Protein AF-A0A836RDM6-F1 (afdb_monomer_lite)

Foldseek 3Di:
DVVVVVVVVVVVVVVVVVPPPPPPPVCCVCDQLSHHQVVLQVLVQVLVCCLQPNAPPDDLVNNQVSLVSAADPVQSCVSSVDDDPNDPDFWDKDWPDWDWDDDPSPPDPWIKIWTWMWITGPHDTDTWIWIFTADPNRHTYDIDID

Radius of gyration: 24.74 Å; chains: 1; bounding box: 84×34×48 Å

Secondary structure (DSSP, 8-state):
-HHHHHHHHHHHHHHHHTT-------GGGG-BTTB-HHHHHHHHHHHHHHHHSPPTT--HHHHHHHHTTTB-HHHHHHH---SS---TT-EEEEEEEEEE--GGG-SSS--EEEEEEEEEETTEEEEEEEEEEE-TTS-EEEEEE-

Sequence (146 aa):
MRLFFKIFVVILLLSTLTSCAEEKVEFNKYKILGKTEVEYLADIENCLCLIYAPKPGTSSVYVKRVLSKYMAEDVINKVVNWEGVAREHDIKCEVKYIGLAYGCHQRDGRTRVLAVLEVTREKILHLIRVELELNSSGQIVTMNIF

Structure (mmCIF, N/CA/C/O backbone):
data_AF-A0A836RDM6-F1
#
_entry.id   AF-A0A836RDM6-F1
#
loop_
_atom_site.group_PDB
_atom_site.id
_atom_site.type_symbol
_atom_site.label_atom_id
_atom_site.label_alt_id
_atom_site.label_comp_id
_atom_site.label_asym_id
_atom_site.label_entity_id
_atom_site.label_seq_id
_atom_site.pdbx_PDB_ins_code
_atom_site.Cartn_x
_atom_site.Cartn_y
_atom_site.Cartn_z
_atom_site.occupancy
_atom_site.B_iso_or_equiv
_atom_site.auth_seq_id
_atom_site.auth_comp_id
_atom_site.auth_asym_id
_atom_site.auth_atom_id
_atom_site.pdbx_PDB_model_num
ATOM 1 N N . MET A 1 1 ? -65.537 17.413 26.341 1.00 55.84 1 MET A N 1
ATOM 2 C CA . MET A 1 1 ? -64.629 16.239 26.422 1.00 55.84 1 MET A CA 1
ATOM 3 C C . MET A 1 1 ? -64.007 15.796 25.092 1.00 55.84 1 MET A C 1
ATOM 5 O O . MET A 1 1 ? -62.828 15.483 25.099 1.00 55.84 1 MET A O 1
ATOM 9 N N . ARG A 1 2 ? -64.716 15.785 23.948 1.00 57.00 2 ARG A N 1
ATOM 10 C CA . ARG A 1 2 ? -64.160 15.269 22.670 1.00 57.00 2 ARG A CA 1
ATOM 11 C C . ARG A 1 2 ? -63.031 16.107 22.036 1.00 57.00 2 ARG A C 1
ATOM 13 O O . ARG A 1 2 ? -62.236 15.551 21.291 1.00 57.00 2 ARG A O 1
ATOM 20 N N . LEU A 1 3 ? -62.950 17.412 22.317 1.00 58.84 3 LEU A N 1
ATOM 21 C CA . LEU A 1 3 ? -61.914 18.295 21.753 1.00 58.84 3 LEU A CA 1
ATOM 22 C C . LEU A 1 3 ? -60.559 18.139 22.468 1.00 58.84 3 LEU A C 1
ATOM 24 O O . LEU A 1 3 ? -59.528 18.033 21.815 1.00 58.84 3 LEU A O 1
ATOM 28 N N . PHE A 1 4 ? -60.578 18.018 23.799 1.00 61.50 4 PHE A N 1
ATOM 29 C CA . PHE A 1 4 ? -59.380 17.797 24.618 1.00 61.50 4 PHE A CA 1
ATOM 30 C C . PHE A 1 4 ? -58.667 16.484 24.278 1.00 61.50 4 PHE A C 1
ATOM 32 O O . PHE A 1 4 ? -57.444 16.459 24.193 1.00 61.50 4 PHE A O 1
ATOM 39 N N . PHE A 1 5 ? -59.422 15.417 23.999 1.00 63.50 5 PHE A N 1
ATOM 40 C CA . PHE A 1 5 ? -58.843 14.130 23.607 1.00 63.50 5 PHE A CA 1
ATOM 41 C C . PHE A 1 5 ? -58.113 14.209 22.257 1.00 63.50 5 PHE A C 1
ATOM 43 O O . PHE A 1 5 ? -57.036 13.648 22.098 1.00 63.50 5 PHE A O 1
ATOM 50 N N . LYS A 1 6 ? -58.657 14.969 21.295 1.00 62.22 6 LYS A N 1
ATOM 51 C CA . LYS A 1 6 ? -58.017 15.179 19.987 1.00 62.22 6 LYS A CA 1
ATOM 52 C C . LYS A 1 6 ? -56.713 15.967 20.108 1.00 62.22 6 LYS A C 1
ATOM 54 O O . LYS A 1 6 ? -55.736 15.609 19.466 1.00 62.22 6 LYS A O 1
ATOM 59 N N . ILE A 1 7 ? -56.688 16.997 20.956 1.00 72.50 7 ILE A N 1
ATOM 60 C CA . ILE A 1 7 ? -55.479 17.796 21.208 1.00 72.50 7 ILE A CA 1
ATOM 61 C C . ILE A 1 7 ? -54.403 16.936 21.883 1.00 72.50 7 ILE A C 1
ATOM 63 O O . ILE A 1 7 ? -53.244 16.978 21.482 1.00 72.50 7 ILE A O 1
ATOM 67 N N . PHE A 1 8 ? -54.793 16.099 22.847 1.00 71.12 8 PHE A N 1
ATOM 68 C CA . PHE A 1 8 ? -53.869 15.203 23.540 1.00 71.12 8 PHE A CA 1
ATOM 69 C C . PHE A 1 8 ? -53.213 14.190 22.588 1.00 71.12 8 PHE A C 1
ATOM 71 O O . PHE A 1 8 ? -52.003 14.003 22.642 1.00 71.12 8 PHE A O 1
ATOM 78 N N . VAL A 1 9 ? -53.977 13.607 21.655 1.00 71.81 9 VAL A N 1
ATOM 79 C CA . VAL A 1 9 ? -53.447 12.672 20.643 1.00 71.81 9 VAL A CA 1
ATOM 80 C C . VAL A 1 9 ? -52.463 13.355 19.687 1.00 71.81 9 VAL A C 1
ATOM 82 O O . VAL A 1 9 ? -51.448 12.760 19.340 1.00 71.81 9 VAL A O 1
ATOM 85 N N . VAL A 1 10 ? -52.717 14.609 19.297 1.00 72.31 10 VAL A N 1
ATOM 86 C CA . VAL A 1 10 ? -51.808 15.374 18.422 1.00 72.31 10 VAL A CA 1
ATOM 87 C C . VAL A 1 10 ? -50.495 15.712 19.134 1.00 72.31 10 VAL A C 1
ATOM 89 O O . VAL A 1 10 ? -49.431 15.579 18.535 1.00 72.31 10 VAL A O 1
ATOM 92 N N . ILE A 1 11 ? -50.548 16.086 20.416 1.00 72.44 11 ILE A N 1
ATOM 93 C CA . ILE A 1 11 ? -49.346 16.337 21.229 1.00 72.44 11 ILE A CA 1
ATOM 94 C C . ILE A 1 11 ? -48.539 15.045 21.409 1.00 72.44 11 ILE A C 1
ATOM 96 O O . ILE A 1 11 ? -47.316 15.066 21.282 1.00 72.44 11 ILE A O 1
ATOM 100 N N . LEU A 1 12 ? -49.217 13.915 21.632 1.00 65.94 12 LEU A N 1
ATOM 101 C CA . LEU A 1 12 ? -48.568 12.613 21.775 1.00 65.94 12 LEU A CA 1
ATOM 102 C C . LEU A 1 12 ? -47.867 12.194 20.468 1.00 65.94 12 LEU A C 1
ATOM 104 O O . LEU A 1 12 ? -46.705 11.796 20.505 1.00 65.94 12 LEU A O 1
ATOM 108 N N . LEU A 1 13 ? -48.510 12.401 19.311 1.00 61.72 13 LEU A N 1
ATOM 109 C CA . LEU A 1 13 ? -47.903 12.157 17.994 1.00 61.72 13 LEU A CA 1
ATOM 110 C C . LEU A 1 13 ? -46.688 13.064 17.723 1.00 61.72 13 LEU A C 1
ATOM 112 O O . LEU A 1 13 ? -45.670 12.602 17.207 1.00 61.72 13 LEU A O 1
ATOM 116 N N . LEU A 1 14 ? -46.771 14.346 18.095 1.00 59.97 14 LEU A N 1
ATOM 117 C CA . LEU A 1 14 ? -45.665 15.299 17.946 1.00 59.97 14 LEU A CA 1
ATOM 118 C C . LEU A 1 14 ? -44.477 14.947 18.854 1.00 59.97 14 LEU A C 1
ATOM 120 O O . LEU A 1 14 ? -43.334 15.074 18.422 1.00 59.97 14 LEU A O 1
ATOM 124 N N . SER A 1 15 ? -44.729 14.438 20.065 1.00 60.84 15 SER A N 1
ATOM 125 C CA . SER A 1 15 ? -43.668 13.996 20.984 1.00 60.84 15 SER A CA 1
ATOM 126 C C . SER A 1 15 ? -42.954 12.713 20.545 1.00 60.84 15 SER A C 1
ATOM 128 O O . SER A 1 15 ? -41.788 12.521 20.878 1.00 60.84 15 SER A O 1
ATOM 130 N N . THR A 1 16 ? -43.605 11.852 19.753 1.00 58.66 16 THR A N 1
ATOM 131 C CA . THR A 1 16 ? -42.953 10.658 19.185 1.00 58.66 16 THR A CA 1
ATOM 132 C C . THR A 1 16 ? -42.070 10.963 17.974 1.00 58.66 16 THR A C 1
ATOM 134 O O . THR A 1 16 ? -41.161 10.193 17.683 1.00 58.66 16 THR A O 1
ATOM 137 N N . LEU A 1 17 ? -42.288 12.091 17.286 1.00 56.84 17 LEU A N 1
ATOM 138 C CA . LEU A 1 17 ? -41.482 12.501 16.128 1.00 56.84 17 LEU A CA 1
ATOM 139 C C . LEU A 1 17 ? -40.158 13.171 16.531 1.00 56.84 17 LEU A C 1
ATOM 141 O O . LEU A 1 17 ? -39.193 13.119 15.774 1.00 56.84 17 LEU A O 1
ATOM 145 N N . THR A 1 18 ? -40.077 13.766 17.725 1.00 55.91 18 THR A N 1
ATOM 146 C CA . THR A 1 18 ? 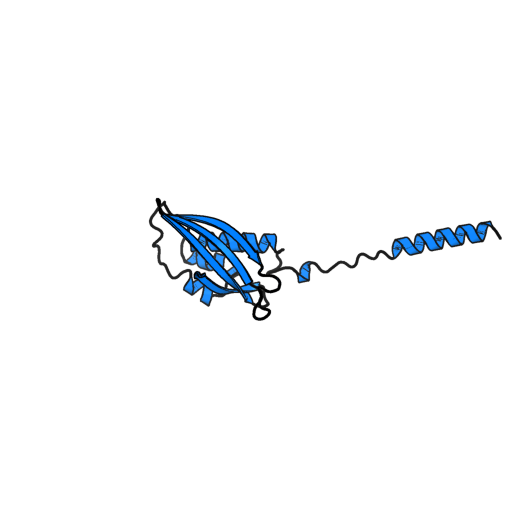-38.866 14.444 18.226 1.00 55.91 18 THR A CA 1
ATOM 147 C C . THR A 1 18 ? -37.894 13.523 18.966 1.00 55.91 18 THR A C 1
ATOM 149 O O . THR A 1 18 ? -36.800 13.961 19.312 1.00 55.91 18 THR A O 1
ATOM 152 N N . SER A 1 19 ? -38.245 12.248 19.175 1.00 50.25 19 SER A N 1
ATOM 153 C CA . SER A 1 19 ? -37.358 11.255 19.801 1.00 50.25 19 SER A CA 1
ATOM 154 C C . SER A 1 19 ? -36.562 10.413 18.799 1.00 50.25 19 SER A C 1
ATOM 156 O O . SER A 1 19 ? -35.885 9.468 19.202 1.00 50.25 19 SER A O 1
ATOM 158 N N . CYS A 1 20 ? -36.571 10.763 17.511 1.00 46.91 20 CYS A N 1
ATOM 159 C CA . CYS A 1 20 ? -35.525 10.316 16.596 1.00 46.91 20 CYS A CA 1
ATOM 160 C C . CYS A 1 20 ? -34.315 11.242 16.775 1.00 46.91 20 CYS A C 1
ATOM 162 O O . CYS A 1 20 ? -33.930 11.981 15.873 1.00 46.91 20 CYS A O 1
ATOM 164 N N . ALA A 1 21 ? -33.762 11.263 17.990 1.00 49.94 21 ALA A N 1
ATOM 165 C CA . ALA A 1 21 ? -32.408 11.739 18.173 1.00 49.94 21 ALA A CA 1
ATOM 166 C C . ALA A 1 21 ? -31.551 10.780 17.353 1.00 49.94 21 ALA A C 1
ATOM 168 O O . ALA A 1 21 ? -31.388 9.622 17.730 1.00 49.94 21 ALA A O 1
ATOM 169 N N . GLU A 1 22 ? -31.107 11.238 16.184 1.00 48.25 22 GLU A N 1
ATOM 170 C CA . GLU A 1 22 ? -30.039 10.591 15.443 1.00 48.25 22 GLU A CA 1
ATOM 171 C C . GLU A 1 22 ? -28.917 10.348 16.451 1.00 48.25 22 GLU A C 1
ATOM 173 O O . GLU A 1 22 ? -28.231 11.281 16.880 1.00 48.25 22 GLU A O 1
ATOM 178 N N . GLU A 1 23 ? -28.750 9.093 16.873 1.00 44.44 23 GLU A N 1
ATOM 179 C CA . GLU A 1 23 ? -27.453 8.636 17.327 1.00 44.44 23 GLU A CA 1
ATOM 180 C C . GLU A 1 23 ? -26.514 9.050 16.203 1.00 44.44 23 GLU A C 1
ATOM 182 O O . GLU A 1 23 ? -26.557 8.499 15.101 1.00 44.44 23 GLU A O 1
ATOM 187 N N . LYS A 1 24 ? -25.716 10.093 16.443 1.00 44.75 24 LYS A N 1
ATOM 188 C CA . LYS A 1 24 ? -24.532 10.357 15.642 1.00 44.75 24 LYS A CA 1
ATOM 189 C C . LYS A 1 24 ? -23.665 9.127 15.837 1.00 44.75 24 LYS A C 1
ATOM 191 O O . LYS A 1 24 ? -22.836 9.100 16.740 1.00 44.75 24 LYS A O 1
ATOM 196 N N . VAL A 1 25 ? -23.916 8.091 15.038 1.00 49.06 25 VAL A N 1
ATOM 197 C CA . VAL A 1 25 ? -23.055 6.928 14.909 1.00 49.06 25 VAL A CA 1
ATOM 198 C C . VAL A 1 25 ? -21.681 7.527 14.691 1.00 49.06 25 VAL A C 1
ATOM 200 O O . VAL A 1 25 ? -21.464 8.243 13.713 1.00 49.06 25 VAL A O 1
ATOM 203 N N . GLU A 1 26 ? -20.791 7.375 15.668 1.00 49.22 26 GLU A N 1
ATOM 204 C CA . GLU A 1 26 ? -19.464 7.968 15.608 1.00 49.22 26 GLU A CA 1
ATOM 205 C C . GLU A 1 26 ? -18.679 7.251 14.506 1.00 49.22 26 GLU A C 1
ATOM 207 O O . GLU A 1 26 ? -17.897 6.334 14.751 1.00 49.22 26 GLU A O 1
ATOM 212 N N . PHE A 1 27 ? -18.869 7.689 13.257 1.00 52.28 27 PHE A N 1
ATOM 213 C CA . PHE A 1 27 ? -18.162 7.201 12.073 1.00 52.28 27 PHE A CA 1
ATOM 214 C C . PHE A 1 27 ? -16.637 7.293 12.239 1.00 52.28 27 PHE A C 1
ATOM 216 O O . PHE A 1 27 ? -15.893 6.618 11.535 1.00 52.28 27 PHE A O 1
ATOM 223 N N . ASN A 1 28 ? -16.160 8.091 13.200 1.00 57.72 28 ASN A N 1
ATOM 224 C CA . ASN A 1 28 ? -14.756 8.179 13.581 1.00 57.72 28 ASN A CA 1
ATOM 225 C C . ASN A 1 28 ? -14.170 6.851 14.080 1.00 57.72 28 ASN A C 1
ATOM 227 O O . ASN A 1 28 ? -12.981 6.632 13.871 1.00 57.72 28 ASN A O 1
ATOM 231 N N . LYS A 1 29 ? -14.968 5.948 14.671 1.00 59.28 29 LYS A N 1
ATOM 232 C CA . LYS A 1 29 ? -14.473 4.642 15.144 1.00 59.28 29 LYS A CA 1
ATOM 233 C C . LYS A 1 29 ? -14.018 3.722 14.002 1.00 59.28 29 LYS A C 1
ATOM 235 O O . LYS A 1 29 ? -13.220 2.820 14.227 1.00 59.28 29 LYS A O 1
ATOM 240 N N . TYR A 1 30 ? -14.502 3.965 12.786 1.00 68.00 30 TYR A N 1
ATOM 241 C CA . TYR A 1 30 ? -14.182 3.175 11.595 1.00 68.00 30 TYR A CA 1
ATOM 242 C C . TYR A 1 30 ? -13.118 3.834 10.710 1.00 68.00 30 TYR A C 1
ATOM 244 O O . TYR A 1 30 ? -12.822 3.334 9.627 1.00 68.00 30 TYR A O 1
ATOM 252 N N . LYS A 1 31 ? -12.553 4.968 11.145 1.00 84.50 31 LYS A N 1
ATOM 253 C CA . LYS A 1 31 ? -11.514 5.667 10.392 1.00 84.50 31 LYS A CA 1
ATOM 254 C C . LYS A 1 31 ? -10.139 5.086 10.681 1.00 84.50 31 LYS A C 1
ATOM 256 O O . LYS A 1 31 ? -9.779 4.864 11.834 1.00 84.50 31 LYS A O 1
ATOM 261 N N . ILE A 1 32 ? -9.336 4.945 9.635 1.00 88.38 32 ILE A N 1
ATOM 262 C CA . ILE A 1 32 ? -7.939 4.518 9.715 1.00 88.38 32 ILE A CA 1
ATOM 263 C C . ILE A 1 32 ? -7.082 5.742 9.407 1.00 88.38 32 ILE A C 1
ATOM 265 O O . ILE A 1 32 ? -7.230 6.347 8.348 1.00 88.38 32 ILE A O 1
ATOM 269 N N . LEU A 1 33 ? -6.246 6.175 10.357 1.00 90.06 33 LEU A N 1
ATOM 270 C CA . LEU A 1 33 ? -5.497 7.441 10.260 1.00 90.06 33 LEU A CA 1
ATOM 271 C C . LEU A 1 33 ? -6.388 8.655 9.913 1.00 90.06 33 LEU A C 1
ATOM 273 O O . LEU A 1 33 ? -6.011 9.530 9.136 1.00 90.06 33 LEU A O 1
ATOM 277 N N . GLY A 1 34 ? -7.603 8.699 10.470 1.00 89.19 34 GLY A N 1
ATOM 278 C CA . GLY A 1 34 ? -8.562 9.783 10.222 1.00 89.19 34 GLY A CA 1
ATOM 279 C C . GLY A 1 34 ? -9.234 9.755 8.842 1.00 89.19 34 GLY A C 1
ATOM 280 O O . GLY A 1 34 ? -9.984 10.680 8.530 1.00 89.19 34 GLY A O 1
ATOM 281 N N . LYS A 1 35 ? -9.017 8.701 8.049 1.00 91.31 35 LYS A N 1
ATOM 282 C CA . LYS A 1 35 ? -9.582 8.497 6.708 1.00 91.31 35 LYS A CA 1
ATOM 283 C C . LYS A 1 35 ? -10.640 7.402 6.713 1.00 91.31 35 LYS A C 1
ATOM 285 O O . LYS A 1 35 ? -10.581 6.484 7.531 1.00 91.31 35 LYS A O 1
ATOM 290 N N . THR A 1 36 ? -11.603 7.490 5.803 1.00 91.31 36 THR A N 1
ATOM 291 C CA . THR A 1 36 ? -12.491 6.360 5.497 1.00 91.31 36 THR A CA 1
ATOM 292 C C . THR A 1 36 ? -11.689 5.190 4.921 1.00 91.31 36 THR A C 1
ATOM 294 O O . THR A 1 36 ? -10.572 5.377 4.441 1.00 91.31 36 THR A O 1
ATOM 297 N N . GLU A 1 37 ? -12.256 3.983 4.944 1.00 91.19 37 GLU A N 1
ATOM 298 C CA . GLU A 1 37 ? -11.618 2.803 4.344 1.00 91.19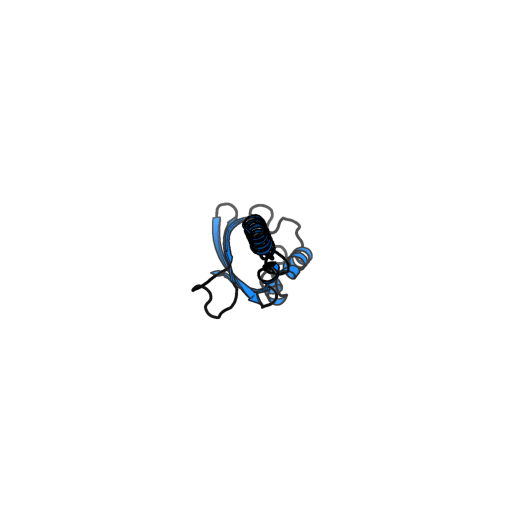 37 GLU A CA 1
ATOM 299 C C . GLU A 1 37 ? -11.219 3.049 2.883 1.00 91.19 37 GLU A C 1
ATOM 301 O O . GLU A 1 37 ? -10.077 2.801 2.514 1.00 91.19 37 GLU A O 1
ATOM 306 N N . VAL A 1 38 ? -12.126 3.599 2.072 1.00 93.25 38 VAL A N 1
ATOM 307 C CA . VAL A 1 38 ? -11.883 3.852 0.643 1.00 93.25 38 VAL A CA 1
ATOM 308 C C . VAL A 1 38 ? -10.713 4.816 0.438 1.00 93.25 38 VAL A C 1
ATOM 310 O O . VAL A 1 38 ? -9.826 4.550 -0.369 1.00 93.25 38 VAL A O 1
ATOM 313 N N . GLU A 1 39 ? -10.675 5.916 1.193 1.00 95.25 39 GLU A N 1
ATOM 314 C CA . GLU A 1 39 ? -9.580 6.892 1.121 1.00 95.25 39 GLU A CA 1
ATOM 315 C C . GLU A 1 39 ? -8.250 6.287 1.576 1.00 95.25 39 GLU A C 1
ATOM 317 O O . GLU A 1 39 ? -7.217 6.517 0.951 1.00 95.25 39 GLU A O 1
ATOM 322 N N . TYR A 1 40 ? -8.275 5.506 2.657 1.00 95.31 40 TYR A N 1
ATOM 323 C CA . TYR A 1 40 ? -7.086 4.847 3.178 1.00 95.31 40 TYR A CA 1
ATOM 324 C C . TYR A 1 40 ? -6.531 3.831 2.173 1.00 95.31 40 TYR A C 1
ATOM 326 O O . TYR A 1 40 ? -5.341 3.858 1.872 1.00 95.31 40 TYR A O 1
ATOM 334 N N . LEU A 1 41 ? -7.379 2.971 1.603 1.00 96.25 41 LEU A N 1
ATOM 335 C CA . LEU A 1 41 ? -6.954 1.982 0.612 1.00 96.25 41 LEU A CA 1
ATOM 336 C C . LEU A 1 41 ? -6.424 2.644 -0.666 1.00 96.25 41 LEU A C 1
ATOM 338 O O . LEU A 1 41 ? -5.403 2.195 -1.178 1.00 96.25 41 LEU A O 1
ATOM 342 N N . ALA A 1 42 ? -7.021 3.748 -1.124 1.00 96.81 42 ALA A N 1
ATOM 343 C CA . ALA A 1 42 ? -6.491 4.519 -2.251 1.00 96.81 42 ALA A CA 1
ATOM 344 C C . ALA A 1 42 ? -5.090 5.098 -1.961 1.00 96.81 42 ALA A C 1
ATOM 346 O O . ALA A 1 42 ? -4.216 5.122 -2.829 1.00 96.81 42 ALA A O 1
ATOM 347 N N . ASP A 1 43 ? -4.828 5.546 -0.731 1.00 96.88 43 ASP A N 1
ATOM 348 C CA . ASP A 1 43 ? -3.488 5.984 -0.333 1.00 96.88 43 ASP A CA 1
ATOM 349 C C . ASP A 1 43 ? -2.483 4.821 -0.304 1.00 96.88 43 ASP A C 1
ATOM 351 O O . ASP A 1 43 ? -1.344 4.976 -0.758 1.00 96.88 43 ASP A O 1
ATOM 355 N N . ILE A 1 44 ? -2.895 3.647 0.187 1.00 97.00 44 ILE A N 1
ATOM 356 C CA . ILE A 1 44 ? -2.054 2.443 0.192 1.00 97.00 44 ILE A CA 1
ATOM 357 C C . ILE A 1 44 ? -1.763 1.960 -1.232 1.00 97.00 44 ILE A C 1
ATOM 359 O O . ILE A 1 44 ? -0.621 1.608 -1.525 1.00 97.00 44 I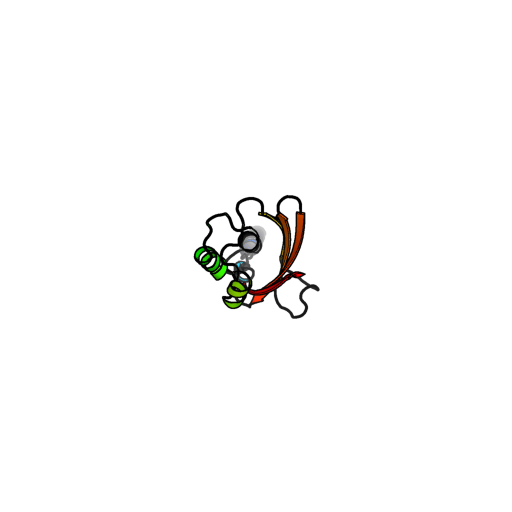LE A O 1
ATOM 363 N N . GLU A 1 45 ? -2.743 2.004 -2.133 1.00 96.44 45 GLU A N 1
ATOM 364 C CA . GLU A 1 45 ? -2.567 1.722 -3.561 1.00 96.44 45 GLU A CA 1
ATOM 365 C C . GLU A 1 45 ? -1.459 2.595 -4.167 1.00 96.44 45 GLU A C 1
ATOM 367 O O . GLU A 1 45 ? -0.510 2.087 -4.771 1.00 96.44 45 GLU A O 1
ATOM 372 N N . ASN A 1 46 ? -1.517 3.907 -3.926 1.00 94.88 46 ASN A N 1
ATOM 373 C CA . ASN A 1 46 ? -0.490 4.841 -4.382 1.00 94.88 46 ASN A CA 1
ATOM 374 C C . ASN A 1 46 ? 0.891 4.524 -3.786 1.00 94.88 46 ASN A C 1
ATOM 376 O O . ASN A 1 46 ? 1.900 4.597 -4.492 1.00 94.88 46 ASN A O 1
ATOM 380 N N . CYS A 1 47 ? 0.952 4.148 -2.505 1.00 94.69 47 CYS A N 1
ATOM 381 C CA . CYS A 1 47 ? 2.199 3.744 -1.852 1.00 94.69 47 CYS A CA 1
ATOM 382 C C . CYS A 1 47 ? 2.797 2.483 -2.488 1.00 94.69 47 CYS A C 1
ATOM 384 O O . CYS A 1 47 ? 3.999 2.430 -2.740 1.00 94.69 47 CYS A O 1
ATOM 386 N N . LEU A 1 48 ? 1.964 1.484 -2.775 1.00 93.94 48 LEU A N 1
ATOM 387 C CA . LEU A 1 48 ? 2.367 0.238 -3.417 1.00 93.94 48 LEU A CA 1
ATOM 388 C C . LEU A 1 48 ? 2.912 0.486 -4.831 1.00 93.94 48 LEU A C 1
ATOM 390 O O . LEU A 1 48 ? 4.014 0.038 -5.153 1.00 93.94 48 LEU A O 1
ATOM 394 N N . CYS A 1 49 ? 2.213 1.279 -5.643 1.00 92.06 49 CYS A N 1
ATOM 395 C CA . CYS A 1 49 ? 2.702 1.683 -6.961 1.00 92.06 49 CYS A CA 1
ATOM 396 C C . CYS A 1 49 ? 4.023 2.462 -6.878 1.00 92.06 49 CYS A C 1
ATOM 398 O O . CYS A 1 49 ? 4.909 2.250 -7.703 1.00 92.06 49 CYS A O 1
ATOM 400 N N . LEU A 1 50 ? 4.196 3.318 -5.866 1.00 90.44 50 LEU A N 1
ATOM 401 C CA . LEU A 1 50 ? 5.445 4.051 -5.644 1.00 90.44 50 LEU A CA 1
ATOM 402 C C . LEU A 1 50 ? 6.620 3.129 -5.276 1.00 90.44 50 LEU A C 1
ATOM 404 O O . LEU A 1 50 ? 7.753 3.415 -5.657 1.00 90.44 50 LEU A O 1
ATOM 408 N N . ILE A 1 51 ? 6.359 2.036 -4.551 1.00 89.56 51 ILE A N 1
ATOM 409 C CA . ILE A 1 51 ? 7.369 1.034 -4.179 1.00 89.56 51 ILE A CA 1
ATOM 410 C C . ILE A 1 51 ? 7.809 0.219 -5.401 1.00 89.56 51 ILE A C 1
ATOM 412 O O . ILE A 1 51 ? 9.008 0.045 -5.612 1.00 89.56 51 ILE A O 1
ATOM 416 N N . TYR A 1 52 ? 6.858 -0.279 -6.198 1.00 87.44 52 TYR A N 1
ATOM 417 C CA . TYR A 1 52 ? 7.142 -1.234 -7.277 1.00 87.44 52 TYR A CA 1
ATOM 418 C C . TYR A 1 52 ? 7.398 -0.594 -8.649 1.00 87.44 52 TYR A C 1
ATOM 420 O O . TYR A 1 52 ? 8.110 -1.178 -9.464 1.00 87.44 52 TYR A O 1
ATOM 428 N N . ALA A 1 53 ? 6.849 0.592 -8.915 1.00 87.12 53 ALA A N 1
ATOM 429 C CA . ALA A 1 53 ? 7.041 1.345 -10.157 1.00 87.12 53 ALA A CA 1
ATOM 430 C C . ALA A 1 53 ? 7.272 2.848 -9.880 1.00 87.12 53 ALA A C 1
ATOM 432 O O . ALA A 1 53 ? 6.491 3.703 -10.314 1.00 87.12 53 ALA A O 1
ATOM 433 N N . PRO A 1 54 ? 8.347 3.203 -9.152 1.00 84.19 54 PRO A N 1
ATOM 434 C CA . PRO A 1 54 ? 8.724 4.595 -8.925 1.00 84.19 54 PRO A CA 1
ATOM 435 C C . PRO A 1 54 ? 8.978 5.308 -10.259 1.00 84.19 54 PRO A C 1
ATOM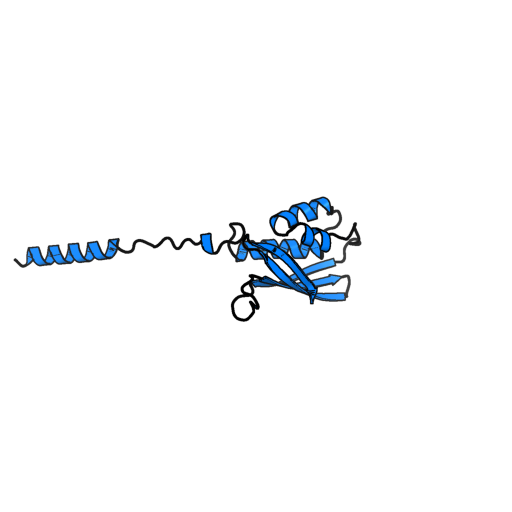 437 O O . PRO A 1 54 ? 9.634 4.776 -11.157 1.00 84.19 54 PRO A O 1
ATOM 440 N N . LYS A 1 55 ? 8.502 6.552 -10.390 1.00 80.81 55 LYS A N 1
ATOM 441 C CA . LYS A 1 55 ? 8.779 7.354 -11.590 1.00 80.81 55 LYS A CA 1
ATOM 442 C C . LYS A 1 55 ? 10.283 7.653 -11.702 1.00 80.81 55 LYS A C 1
ATOM 444 O O . LYS A 1 55 ? 10.916 7.899 -10.667 1.00 80.81 55 LYS A O 1
ATOM 449 N N . PRO A 1 56 ? 10.849 7.719 -12.922 1.00 77.00 56 PRO A N 1
ATOM 450 C CA . PRO A 1 56 ? 12.226 8.165 -13.128 1.00 77.00 56 PRO A CA 1
ATOM 451 C C . PRO A 1 56 ? 12.500 9.498 -12.417 1.00 77.00 56 PRO A C 1
ATOM 453 O O . PRO A 1 56 ? 11.667 10.404 -12.448 1.00 77.00 56 PRO A O 1
ATOM 456 N N . GLY A 1 57 ? 13.644 9.601 -11.736 1.00 75.06 57 GLY A N 1
ATOM 457 C CA . GLY A 1 57 ? 14.025 10.789 -10.959 1.00 75.06 57 GLY A CA 1
ATOM 458 C C . GLY A 1 57 ? 13.410 10.890 -9.554 1.00 75.06 57 GLY A C 1
ATOM 459 O O . GLY A 1 57 ? 13.713 11.835 -8.826 1.00 75.06 57 GLY A O 1
ATOM 460 N N . THR A 1 58 ? 12.583 9.929 -9.128 1.00 82.19 58 THR A N 1
ATOM 461 C CA . THR A 1 58 ? 12.059 9.899 -7.752 1.00 82.19 58 THR A CA 1
ATOM 462 C C . THR A 1 58 ? 13.165 9.504 -6.772 1.00 82.19 58 THR A C 1
ATOM 464 O O . THR A 1 58 ? 13.704 8.402 -6.849 1.00 82.19 58 THR A O 1
ATOM 467 N N . SER A 1 59 ? 13.496 10.384 -5.822 1.00 84.44 59 SER A N 1
ATOM 468 C CA . SER A 1 59 ? 14.522 10.095 -4.814 1.00 84.44 59 SER A CA 1
ATOM 469 C C . SER A 1 59 ? 14.011 9.160 -3.717 1.00 84.44 59 SER A C 1
ATOM 471 O O . SER A 1 59 ? 12.856 9.247 -3.291 1.00 84.44 59 SER A O 1
ATOM 473 N N . SER A 1 60 ? 14.897 8.319 -3.178 1.00 84.25 60 SER A N 1
ATOM 474 C CA . SER A 1 60 ? 14.589 7.461 -2.025 1.00 84.25 60 SER A CA 1
ATOM 475 C C . SER A 1 60 ? 14.113 8.280 -0.818 1.00 84.25 60 SER A C 1
ATOM 477 O O . SER A 1 60 ? 13.167 7.889 -0.142 1.00 84.25 60 SER A O 1
ATOM 479 N N . VAL A 1 61 ? 14.682 9.470 -0.597 1.00 88.31 61 VAL A N 1
ATOM 480 C CA . VAL A 1 61 ? 14.253 10.421 0.447 1.00 88.31 61 VAL A CA 1
ATOM 481 C C . VAL A 1 61 ? 12.798 10.861 0.257 1.00 88.31 61 VAL A C 1
ATOM 483 O O . VAL A 1 61 ? 12.045 10.964 1.226 1.00 88.31 61 VAL A O 1
ATOM 486 N N . TYR A 1 62 ? 12.375 11.125 -0.983 1.00 88.88 62 TYR A N 1
ATOM 487 C CA . TYR A 1 62 ? 10.978 11.442 -1.272 1.00 88.88 62 TYR A CA 1
ATOM 488 C C . TYR A 1 62 ? 10.068 10.246 -0.985 1.00 88.88 62 TYR A C 1
ATOM 490 O O . TYR A 1 62 ? 9.082 10.414 -0.270 1.00 88.88 62 TYR A O 1
ATOM 498 N N . VAL A 1 63 ? 10.430 9.051 -1.463 1.00 89.00 63 VAL A N 1
ATOM 499 C CA . VAL A 1 63 ? 9.650 7.826 -1.225 1.00 89.00 63 VAL A CA 1
ATOM 500 C C . VAL A 1 63 ? 9.489 7.572 0.273 1.00 89.00 63 VAL A C 1
ATOM 502 O O . VAL A 1 63 ? 8.361 7.472 0.749 1.00 89.00 63 VAL A O 1
ATOM 505 N N . LYS A 1 64 ? 10.585 7.577 1.045 1.00 92.19 64 LYS A N 1
ATOM 506 C CA . LYS A 1 64 ? 10.551 7.370 2.503 1.00 92.19 64 LYS A CA 1
ATOM 507 C C . LYS A 1 64 ? 9.604 8.345 3.209 1.00 92.19 64 LYS A C 1
ATOM 509 O O . LYS A 1 64 ? 8.828 7.931 4.060 1.00 92.19 64 LYS A O 1
ATOM 514 N N . ARG A 1 65 ? 9.618 9.623 2.819 1.00 93.31 65 ARG A N 1
ATOM 515 C CA . ARG A 1 65 ? 8.739 10.666 3.379 1.00 93.31 65 ARG A CA 1
ATOM 516 C C . ARG A 1 65 ? 7.261 10.484 3.025 1.00 93.31 65 ARG A C 1
ATOM 518 O O . ARG A 1 65 ? 6.400 10.902 3.794 1.00 93.31 65 ARG A O 1
ATOM 525 N N . VAL A 1 66 ? 6.947 9.938 1.852 1.00 93.75 66 VAL A N 1
ATOM 526 C CA . VAL A 1 66 ? 5.557 9.616 1.495 1.00 93.75 66 VAL A CA 1
ATOM 527 C C . VAL A 1 66 ? 5.093 8.405 2.300 1.00 93.75 66 VAL A C 1
ATOM 529 O O . VAL A 1 66 ? 4.044 8.468 2.939 1.00 93.75 66 VAL A O 1
ATOM 532 N N . LEU A 1 67 ? 5.903 7.344 2.326 1.00 94.69 67 LEU A N 1
ATOM 533 C CA . LEU A 1 67 ? 5.571 6.095 3.007 1.00 94.69 67 LEU A CA 1
ATOM 534 C C . LEU A 1 67 ? 5.477 6.252 4.532 1.00 94.69 67 LEU A C 1
ATOM 536 O O . LEU A 1 67 ? 4.638 5.597 5.141 1.00 94.69 67 LEU A O 1
ATOM 540 N N . SER A 1 68 ? 6.248 7.152 5.155 1.00 95.69 68 SER A N 1
ATOM 541 C CA . SER A 1 68 ? 6.245 7.369 6.616 1.00 95.69 68 SER A CA 1
ATOM 542 C C . SER A 1 68 ? 4.912 7.842 7.192 1.00 95.69 68 SER A C 1
ATOM 544 O O . SER A 1 68 ? 4.705 7.779 8.402 1.00 95.69 68 SER A O 1
ATOM 546 N N . LYS A 1 69 ? 3.982 8.288 6.342 1.00 95.19 69 LYS A N 1
ATOM 547 C CA . LYS A 1 69 ? 2.610 8.604 6.752 1.00 95.19 69 LYS A CA 1
ATOM 548 C C . LYS A 1 69 ? 1.781 7.356 7.053 1.00 95.19 69 LYS A C 1
ATOM 550 O O . LYS A 1 69 ? 0.850 7.436 7.845 1.00 95.19 69 LYS A O 1
ATOM 555 N N . TYR A 1 70 ? 2.114 6.229 6.427 1.00 96.69 70 TYR A N 1
ATOM 556 C CA . TYR A 1 70 ? 1.287 5.021 6.413 1.00 96.69 70 TYR A CA 1
ATOM 557 C C . TYR A 1 70 ? 2.026 3.775 6.908 1.00 96.69 70 TYR A C 1
ATOM 559 O O . TYR A 1 70 ? 1.382 2.819 7.324 1.00 96.69 70 TYR A O 1
ATOM 567 N N . MET A 1 71 ? 3.359 3.771 6.876 1.00 96.12 71 MET A N 1
ATOM 568 C CA . MET A 1 71 ? 4.202 2.614 7.171 1.00 96.12 71 MET A CA 1
ATOM 569 C C . MET A 1 71 ? 5.193 2.924 8.294 1.00 96.12 71 MET A C 1
ATOM 571 O O . MET A 1 71 ? 5.708 4.039 8.395 1.00 96.12 71 MET A O 1
ATOM 575 N N . ALA A 1 72 ? 5.479 1.920 9.118 1.00 95.56 72 ALA A N 1
ATOM 576 C CA . ALA A 1 72 ? 6.547 1.971 10.101 1.00 95.56 72 ALA A CA 1
ATOM 577 C C . ALA A 1 72 ? 7.925 1.996 9.418 1.00 95.56 72 ALA A C 1
ATOM 579 O O . ALA A 1 72 ? 8.113 1.491 8.308 1.00 95.56 72 ALA A O 1
ATOM 580 N N . GLU A 1 73 ? 8.899 2.613 10.085 1.00 93.62 73 GLU A N 1
ATOM 581 C CA . GLU A 1 73 ? 10.233 2.857 9.528 1.00 93.62 73 GLU A CA 1
ATOM 582 C C . GLU A 1 73 ? 10.966 1.566 9.130 1.00 93.62 73 GLU A C 1
ATOM 584 O O . GLU A 1 73 ? 11.664 1.529 8.116 1.00 93.62 73 GLU A O 1
ATOM 589 N N . ASP A 1 74 ? 10.778 0.485 9.882 1.00 92.81 74 ASP A N 1
ATOM 590 C CA . ASP A 1 74 ? 11.369 -0.820 9.594 1.00 92.81 74 ASP A CA 1
ATOM 591 C C . ASP A 1 74 ? 10.823 -1.427 8.291 1.00 92.81 74 ASP A C 1
ATOM 593 O O . ASP A 1 74 ? 11.593 -1.964 7.491 1.00 92.81 74 ASP A O 1
ATOM 597 N N . VAL A 1 75 ? 9.519 -1.287 8.029 1.00 92.62 75 VAL A N 1
ATOM 598 C CA . VAL A 1 75 ? 8.889 -1.688 6.762 1.00 92.62 75 VAL A CA 1
ATOM 599 C C . VAL A 1 75 ? 9.423 -0.834 5.618 1.00 92.62 75 VAL A C 1
ATOM 601 O O . VAL A 1 75 ? 9.826 -1.373 4.587 1.00 92.62 75 VAL A O 1
ATOM 604 N N . ILE A 1 76 ? 9.494 0.485 5.813 1.00 92.38 76 ILE A N 1
ATOM 605 C CA . ILE A 1 76 ? 10.021 1.423 4.812 1.00 92.38 76 ILE A CA 1
ATOM 606 C C . ILE A 1 76 ? 11.447 1.052 4.430 1.00 92.38 76 ILE A C 1
ATOM 608 O O . ILE A 1 76 ? 11.778 1.006 3.248 1.00 92.38 76 ILE A O 1
ATOM 612 N N . ASN A 1 77 ? 12.292 0.758 5.414 1.00 88.50 77 ASN A N 1
ATOM 613 C CA . ASN A 1 77 ? 13.667 0.373 5.149 1.00 88.50 77 ASN A CA 1
ATOM 614 C C . ASN A 1 77 ? 13.743 -0.964 4.402 1.00 88.50 77 ASN A C 1
ATOM 616 O O . ASN A 1 77 ? 14.579 -1.086 3.522 1.00 88.50 77 ASN A O 1
ATOM 620 N N . LYS A 1 78 ? 12.842 -1.930 4.641 1.00 86.06 78 LYS A N 1
ATOM 621 C CA . LYS A 1 78 ? 12.802 -3.185 3.863 1.00 86.06 78 LYS A CA 1
ATOM 622 C C . LYS A 1 78 ? 12.445 -2.967 2.390 1.00 86.06 78 LYS A C 1
ATOM 624 O O . LYS A 1 78 ? 13.046 -3.606 1.529 1.00 86.06 78 LYS A O 1
ATOM 629 N N . VAL A 1 79 ? 11.482 -2.089 2.102 1.00 85.00 79 VAL A N 1
ATOM 630 C CA . VAL A 1 79 ? 10.953 -1.885 0.737 1.00 85.00 79 VAL A CA 1
ATOM 631 C C . VAL A 1 79 ? 11.718 -0.825 -0.060 1.00 85.00 79 VAL A C 1
ATOM 633 O O . VAL A 1 79 ? 11.783 -0.897 -1.285 1.00 85.00 79 VAL A O 1
ATOM 636 N N . VAL A 1 80 ? 12.356 0.130 0.621 1.00 78.38 80 VAL A N 1
ATOM 637 C CA . VAL A 1 80 ? 13.218 1.170 0.035 1.00 78.38 80 VAL A CA 1
ATOM 638 C C . VAL A 1 80 ? 14.693 0.805 0.255 1.00 78.38 80 VAL A C 1
ATOM 640 O O . VAL A 1 80 ? 15.481 1.605 0.756 1.00 78.38 80 VAL A O 1
ATOM 643 N N . ASN A 1 81 ? 15.058 -0.430 -0.106 1.00 63.00 81 ASN A N 1
ATOM 644 C CA . ASN A 1 81 ? 16.440 -0.938 -0.087 1.00 63.00 81 ASN A CA 1
ATOM 645 C C . ASN A 1 81 ? 17.137 -0.855 -1.456 1.00 63.00 81 ASN A C 1
ATOM 647 O O . ASN A 1 81 ? 18.215 -1.412 -1.650 1.00 63.00 81 ASN A O 1
ATOM 651 N N . TRP A 1 82 ? 16.526 -0.172 -2.422 1.00 58.34 82 TRP A N 1
ATOM 652 C CA . TRP A 1 82 ? 17.097 0.041 -3.743 1.00 58.34 82 TRP A CA 1
ATOM 653 C C . TRP A 1 82 ? 17.585 1.490 -3.866 1.00 58.34 82 TRP A C 1
ATOM 655 O O . TRP A 1 82 ? 16.801 2.438 -3.866 1.00 58.34 82 TRP A O 1
ATOM 665 N N . GLU A 1 83 ? 18.896 1.681 -3.998 1.00 48.72 83 GLU A N 1
ATOM 666 C CA . GLU A 1 83 ? 19.429 2.896 -4.613 1.00 48.72 83 GLU A CA 1
ATOM 667 C C . GLU A 1 83 ? 19.228 2.758 -6.125 1.00 48.72 83 GLU A C 1
ATOM 669 O O . GLU A 1 83 ? 19.932 2.001 -6.784 1.00 48.72 83 GLU A O 1
ATOM 674 N N . GLY A 1 84 ? 18.197 3.419 -6.661 1.00 45.31 84 GLY A N 1
ATOM 675 C CA . GLY A 1 84 ? 18.029 3.675 -8.096 1.00 45.31 84 GLY A CA 1
ATOM 676 C C . GLY A 1 84 ? 18.325 2.505 -9.045 1.00 45.31 84 GLY A C 1
ATOM 677 O O . GLY A 1 84 ? 19.228 2.610 -9.865 1.00 45.31 84 GLY A O 1
ATOM 678 N N . VAL A 1 85 ? 17.547 1.416 -9.000 1.00 44.53 85 VAL A N 1
ATOM 679 C CA . VAL A 1 85 ? 17.585 0.371 -10.054 1.00 44.53 85 VAL A CA 1
ATOM 680 C C . VAL A 1 85 ? 16.284 0.321 -10.863 1.00 44.53 85 VAL A C 1
ATOM 682 O O . VAL A 1 85 ? 16.034 -0.622 -11.612 1.00 44.53 85 VAL A O 1
ATOM 685 N N . ALA A 1 86 ? 15.443 1.352 -10.777 1.00 47.84 86 ALA A N 1
ATOM 686 C CA . ALA A 1 86 ? 14.419 1.559 -11.792 1.00 47.84 86 ALA A CA 1
ATOM 687 C C . ALA A 1 86 ? 15.119 2.115 -13.037 1.00 47.84 86 ALA A C 1
ATOM 689 O O . ALA A 1 86 ? 15.251 3.327 -13.201 1.00 47.84 86 ALA A O 1
ATOM 690 N N . ARG A 1 87 ? 15.642 1.212 -13.881 1.00 50.59 87 ARG A N 1
ATOM 691 C CA . ARG A 1 87 ? 16.078 1.592 -15.226 1.00 50.59 87 ARG A CA 1
ATOM 692 C C . ARG A 1 87 ? 14.903 2.271 -15.916 1.00 50.59 87 ARG A C 1
ATOM 694 O O . ARG A 1 87 ? 13.771 1.794 -15.854 1.00 50.59 87 ARG A O 1
ATOM 701 N N . GLU A 1 88 ? 15.227 3.409 -16.501 1.00 52.75 88 GLU A N 1
ATOM 702 C CA . GLU A 1 88 ? 14.363 4.279 -17.273 1.00 52.75 88 GLU A CA 1
ATOM 703 C C . GLU A 1 88 ? 13.372 3.482 -18.145 1.00 52.75 88 GLU A C 1
ATOM 705 O O . GLU A 1 88 ? 13.751 2.802 -19.088 1.00 52.75 88 GLU A O 1
ATOM 710 N N . HIS A 1 89 ? 12.088 3.607 -17.792 1.00 55.88 89 HIS A N 1
ATOM 711 C CA . HIS A 1 89 ? 10.937 3.673 -18.707 1.00 55.88 89 HIS A CA 1
ATOM 712 C C . HIS A 1 89 ? 9.994 2.476 -18.896 1.00 55.88 89 HIS A C 1
ATOM 714 O O . HIS A 1 89 ? 8.893 2.726 -19.378 1.00 55.88 89 HIS A O 1
ATOM 720 N N . ASP A 1 90 ? 10.271 1.265 -18.404 1.00 68.56 90 ASP A N 1
ATOM 721 C CA . ASP A 1 90 ? 9.408 0.118 -18.770 1.00 68.56 90 ASP A CA 1
ATOM 722 C C . ASP A 1 90 ? 8.629 -0.565 -17.642 1.00 68.56 90 ASP A C 1
ATOM 724 O O . ASP A 1 90 ? 7.932 -1.540 -17.916 1.00 68.56 90 ASP A O 1
ATOM 728 N N . ILE A 1 91 ? 8.688 -0.075 -16.398 1.00 81.69 91 ILE A N 1
ATOM 729 C CA . ILE A 1 91 ? 7.927 -0.682 -15.294 1.00 81.69 91 ILE A CA 1
ATOM 730 C C . ILE A 1 91 ? 6.584 0.035 -15.112 1.00 81.69 91 ILE A C 1
ATOM 732 O O . ILE A 1 91 ? 6.535 1.201 -14.722 1.00 81.69 91 ILE A O 1
ATOM 736 N N . LYS A 1 92 ? 5.486 -0.678 -15.367 1.00 87.81 92 LYS A N 1
ATOM 737 C CA . LYS A 1 92 ? 4.117 -0.263 -15.032 1.00 87.81 92 LYS A CA 1
ATOM 738 C C . LYS A 1 92 ? 3.630 -1.074 -13.843 1.00 87.81 92 LYS A C 1
ATOM 740 O O . LYS A 1 92 ? 3.822 -2.283 -13.827 1.00 87.81 92 LYS A O 1
ATOM 745 N N . CYS A 1 93 ? 2.985 -0.420 -12.886 1.00 90.38 93 CYS A N 1
ATOM 746 C CA . CYS A 1 93 ? 2.312 -1.077 -11.772 1.00 90.38 93 CYS A CA 1
ATOM 747 C C . CYS A 1 93 ? 0.835 -0.688 -11.786 1.00 90.38 93 CYS A C 1
ATOM 749 O O . CYS A 1 93 ? 0.514 0.497 -11.867 1.00 90.38 93 CYS A O 1
ATOM 751 N N . GLU A 1 94 ? -0.042 -1.679 -11.693 1.00 94.50 94 GLU A N 1
ATOM 752 C CA . GLU A 1 94 ? -1.482 -1.505 -11.536 1.00 94.50 94 GLU A CA 1
ATOM 753 C C . GLU A 1 94 ? -1.964 -2.390 -10.388 1.00 94.50 94 GLU A C 1
ATOM 755 O O . GLU A 1 94 ? -1.635 -3.575 -10.327 1.00 94.50 94 GLU A O 1
ATOM 760 N N . VAL A 1 95 ? -2.750 -1.837 -9.471 1.00 95.31 95 VAL A N 1
ATOM 761 C CA . VAL A 1 95 ? -3.353 -2.619 -8.392 1.00 95.31 95 VAL A CA 1
ATOM 762 C C . VAL A 1 95 ? -4.681 -3.180 -8.889 1.00 95.31 95 VAL A C 1
ATOM 764 O O . VAL A 1 95 ? -5.656 -2.459 -9.056 1.00 95.31 95 VAL A O 1
ATOM 767 N N . LYS A 1 96 ? -4.713 -4.489 -9.150 1.00 97.00 96 LYS A N 1
ATOM 768 C CA . LYS A 1 96 ? -5.907 -5.196 -9.645 1.00 97.00 96 LYS A CA 1
ATOM 769 C C . LYS A 1 96 ? -6.928 -5.452 -8.544 1.00 97.00 96 LYS A C 1
ATOM 771 O O . LYS A 1 96 ? -8.111 -5.627 -8.819 1.00 97.00 96 LYS A O 1
ATOM 776 N N . TYR A 1 97 ? -6.457 -5.525 -7.305 1.00 95.62 97 TYR A N 1
ATOM 777 C CA . TYR A 1 97 ? -7.291 -5.709 -6.129 1.00 95.62 97 TYR A CA 1
ATOM 778 C C . TYR A 1 97 ? -6.621 -5.075 -4.917 1.00 95.62 97 TYR A C 1
ATOM 780 O O . TYR A 1 97 ? -5.421 -5.261 -4.713 1.00 95.62 97 TYR A O 1
ATOM 788 N N . ILE A 1 98 ? -7.411 -4.394 -4.092 1.00 96.12 98 ILE A N 1
ATOM 789 C CA . ILE A 1 98 ? -7.020 -3.951 -2.759 1.00 96.12 98 ILE A CA 1
ATOM 790 C C . ILE A 1 98 ? -8.242 -3.972 -1.840 1.00 96.12 98 ILE A C 1
ATOM 792 O O . ILE A 1 98 ? -9.330 -3.557 -2.232 1.00 96.12 98 ILE A O 1
ATOM 796 N N . GLY A 1 99 ? -8.078 -4.480 -0.622 1.00 93.50 99 GLY A N 1
ATOM 797 C CA . GLY A 1 99 ? -9.171 -4.564 0.343 1.00 93.50 99 GLY A CA 1
ATOM 798 C C . GLY A 1 99 ? -8.690 -4.893 1.747 1.00 93.50 99 GLY A C 1
ATOM 799 O O . GLY A 1 99 ? -7.607 -5.454 1.928 1.00 93.50 99 GLY A O 1
ATOM 800 N N . LEU A 1 100 ? -9.502 -4.568 2.750 1.00 91.19 100 LEU A N 1
ATOM 801 C CA . LEU A 1 100 ? -9.263 -5.017 4.117 1.00 91.19 100 LEU A CA 1
ATOM 802 C C . LEU A 1 100 ? -9.681 -6.483 4.287 1.00 91.19 100 LEU A C 1
ATOM 804 O O . LEU A 1 100 ? -10.734 -6.921 3.825 1.00 91.19 100 LEU A O 1
ATOM 808 N N . ALA A 1 101 ? -8.848 -7.255 4.979 1.00 88.31 101 ALA A N 1
ATOM 809 C CA . ALA A 1 101 ? -9.178 -8.608 5.391 1.00 88.31 101 ALA A CA 1
ATOM 810 C C . ALA A 1 101 ? -10.147 -8.552 6.580 1.00 88.31 101 ALA A C 1
ATOM 812 O O . ALA A 1 101 ? -9.738 -8.336 7.725 1.00 88.31 101 ALA A O 1
ATOM 813 N N . TYR A 1 102 ? -11.432 -8.758 6.301 1.00 76.00 102 TYR A N 1
ATOM 814 C CA . TYR A 1 102 ? -12.486 -8.895 7.306 1.00 76.00 102 TYR A CA 1
ATOM 815 C C . TYR A 1 102 ? -12.820 -10.375 7.578 1.00 76.00 102 TYR A C 1
ATOM 817 O O . TYR A 1 102 ? -12.683 -11.233 6.704 1.00 76.00 102 TYR A O 1
ATOM 825 N N . GLY A 1 103 ? -13.291 -10.692 8.790 1.00 67.88 103 GLY A N 1
ATOM 826 C CA . GLY A 1 103 ? -13.856 -12.011 9.120 1.00 67.88 103 GLY A CA 1
ATOM 827 C C . GLY A 1 103 ? -12.830 -13.150 9.223 1.00 67.88 103 GLY A C 1
ATOM 828 O O . GLY A 1 103 ? -11.760 -12.972 9.792 1.00 67.88 103 GLY A O 1
ATOM 829 N N . CYS A 1 104 ? -13.152 -14.337 8.685 1.00 55.62 104 CYS A N 1
ATOM 830 C CA . CYS A 1 104 ? -12.341 -15.569 8.789 1.00 55.62 104 CYS A CA 1
ATOM 831 C C . CYS A 1 104 ? -10.919 -15.482 8.193 1.00 55.62 104 CYS A C 1
ATOM 833 O O . CYS A 1 104 ? -10.099 -16.374 8.410 1.00 55.62 104 CYS A O 1
ATOM 835 N N . HIS A 1 105 ? -10.611 -14.397 7.480 1.00 60.31 105 HIS A N 1
ATOM 836 C CA . HIS A 1 105 ? -9.269 -14.070 7.001 1.00 60.31 105 HIS A CA 1
ATOM 837 C C . HIS A 1 105 ? -8.376 -13.423 8.081 1.00 60.31 105 HIS A C 1
ATOM 839 O O . HIS A 1 105 ? -7.163 -13.333 7.899 1.00 60.31 105 HIS A O 1
ATOM 845 N N . GLN A 1 106 ? -8.935 -13.013 9.226 1.00 65.06 106 GLN A N 1
ATOM 846 C CA . GLN A 1 106 ? -8.194 -12.496 10.379 1.00 65.06 106 GLN A CA 1
ATOM 847 C C . GLN A 1 106 ? -7.771 -13.655 11.291 1.00 65.06 106 GLN A C 1
ATOM 849 O O . GLN A 1 106 ? -8.541 -14.110 12.134 1.00 65.06 106 GLN A O 1
ATOM 854 N N . ARG A 1 107 ? -6.538 -14.152 11.135 1.00 66.25 107 ARG A N 1
ATOM 855 C CA . ARG A 1 107 ? -6.035 -15.299 11.925 1.00 66.25 107 ARG A CA 1
ATOM 856 C C . ARG A 1 107 ? -5.869 -15.017 13.422 1.00 66.25 107 ARG A C 1
ATOM 858 O O . ARG A 1 107 ? -5.852 -15.948 14.215 1.00 66.25 107 ARG A O 1
ATOM 865 N N . ASP A 1 108 ? -5.708 -13.757 13.797 1.00 78.62 108 ASP A N 1
ATOM 866 C CA . ASP A 1 108 ? -5.210 -13.330 15.111 1.00 78.62 108 ASP A CA 1
ATOM 867 C C . ASP A 1 108 ? -5.854 -12.018 15.598 1.00 78.62 108 ASP A C 1
ATOM 869 O O . ASP A 1 108 ? -5.321 -11.344 16.478 1.00 78.62 108 ASP A O 1
ATOM 873 N N . GLY A 1 109 ? -6.981 -11.622 14.998 1.00 74.75 109 GLY A N 1
ATOM 874 C CA . GLY A 1 109 ? -7.645 -10.352 15.301 1.00 74.75 109 GLY A CA 1
ATOM 875 C C . GLY A 1 109 ? -6.891 -9.109 14.817 1.00 74.75 109 GLY A C 1
ATOM 876 O O . GLY A 1 109 ? -7.259 -7.998 15.193 1.00 74.75 109 GLY A O 1
ATOM 877 N N . ARG A 1 110 ? -5.847 -9.264 13.989 1.00 80.94 110 ARG A N 1
ATOM 878 C CA . ARG A 1 110 ? -5.133 -8.133 13.390 1.00 80.94 110 ARG A CA 1
ATOM 879 C C . ARG A 1 110 ? -5.729 -7.747 12.047 1.00 80.94 110 ARG A C 1
ATOM 881 O O . ARG A 1 110 ? -5.953 -8.592 11.173 1.00 80.94 110 ARG A O 1
ATOM 888 N N . THR A 1 111 ? -5.928 -6.447 11.878 1.00 88.75 111 THR A N 1
ATOM 889 C CA . THR A 1 111 ? -6.363 -5.852 10.618 1.00 88.75 111 THR A CA 1
ATOM 890 C C . THR A 1 111 ? -5.250 -5.962 9.584 1.00 88.75 111 THR A C 1
ATOM 892 O O . THR A 1 111 ? -4.096 -5.636 9.861 1.00 88.75 111 THR A O 1
ATOM 895 N N . ARG A 1 112 ? -5.597 -6.411 8.377 1.00 91.75 112 ARG A N 1
ATOM 896 C CA . ARG A 1 112 ? -4.666 -6.533 7.252 1.00 91.75 112 ARG A CA 1
ATOM 897 C C . ARG A 1 112 ? -5.257 -5.899 6.006 1.00 91.75 112 ARG A C 1
ATOM 899 O O . ARG A 1 112 ? -6.458 -6.020 5.785 1.00 91.75 112 ARG A O 1
ATOM 906 N N . VAL A 1 113 ? -4.418 -5.284 5.180 1.00 94.31 113 VAL A N 1
ATOM 907 C CA . VAL A 1 113 ? -4.750 -4.947 3.791 1.00 94.31 113 VAL A CA 1
ATOM 908 C C . VAL A 1 113 ? -4.187 -6.047 2.898 1.00 94.31 113 VAL A C 1
ATOM 910 O O . VAL A 1 113 ? -3.017 -6.410 3.012 1.00 94.31 113 VAL A O 1
ATOM 913 N N . LEU A 1 114 ? -5.019 -6.577 2.011 1.00 94.69 114 LEU A N 1
ATOM 914 C CA . LEU A 1 114 ? -4.633 -7.531 0.980 1.00 94.69 114 LEU A CA 1
ATOM 915 C C . LEU A 1 114 ? -4.636 -6.809 -0.358 1.00 94.69 114 LEU A C 1
ATOM 917 O O . LEU A 1 114 ? -5.630 -6.171 -0.703 1.00 94.69 114 LEU A O 1
ATOM 921 N N . ALA A 1 115 ? -3.546 -6.924 -1.109 1.00 95.88 115 ALA A N 1
ATOM 922 C CA . ALA A 1 115 ? -3.417 -6.314 -2.421 1.00 95.88 115 ALA A CA 1
ATOM 923 C C . ALA A 1 115 ? -2.854 -7.299 -3.449 1.00 95.88 115 ALA A C 1
ATOM 925 O O . ALA A 1 115 ? -2.021 -8.152 -3.138 1.00 95.88 115 ALA A O 1
ATOM 926 N N . VAL A 1 116 ? -3.302 -7.159 -4.694 1.00 96.00 116 VAL A N 1
ATOM 927 C CA . VAL A 1 116 ? -2.738 -7.849 -5.856 1.00 96.00 116 VAL A CA 1
ATOM 928 C C . VAL A 1 116 ? -2.297 -6.791 -6.852 1.00 96.00 116 VAL A C 1
ATOM 930 O O . VAL A 1 116 ? -3.119 -6.023 -7.352 1.00 96.00 116 VAL A O 1
ATOM 933 N N . LEU A 1 117 ? -1.000 -6.762 -7.132 1.00 95.06 117 LEU A N 1
ATOM 934 C CA . LEU A 1 117 ? -0.391 -5.846 -8.080 1.00 95.06 117 LEU A CA 1
ATOM 935 C C . LEU A 1 117 ? -0.006 -6.599 -9.346 1.00 95.06 117 LEU A C 1
ATOM 937 O O . LEU A 1 117 ? 0.561 -7.689 -9.289 1.00 95.06 117 LEU A O 1
ATOM 941 N N . GLU A 1 118 ? -0.260 -5.981 -10.484 1.00 94.62 118 GLU A N 1
ATOM 942 C CA . GLU A 1 118 ? 0.304 -6.353 -11.767 1.00 94.62 118 GLU A CA 1
ATOM 943 C C . GLU A 1 118 ? 1.466 -5.410 -12.067 1.00 94.62 118 GLU A C 1
ATOM 945 O O . GLU A 1 118 ? 1.274 -4.216 -12.296 1.00 94.62 118 GLU A O 1
ATOM 950 N N . VAL A 1 119 ? 2.682 -5.950 -12.045 1.00 90.44 119 VAL A N 1
ATOM 951 C CA . VAL A 1 119 ? 3.901 -5.228 -12.396 1.00 90.44 119 VAL A CA 1
ATOM 952 C C . VAL A 1 119 ? 4.382 -5.735 -13.745 1.00 90.44 119 VAL A C 1
ATOM 954 O O . VAL A 1 119 ? 4.860 -6.861 -13.874 1.00 90.44 119 VAL A O 1
ATOM 957 N N . THR A 1 120 ? 4.243 -4.901 -14.767 1.00 89.31 120 THR A N 1
ATOM 958 C CA . THR A 1 120 ? 4.707 -5.203 -16.120 1.00 89.31 120 THR A CA 1
ATOM 959 C C . THR A 1 120 ? 6.044 -4.530 -16.351 1.00 89.31 120 THR A C 1
ATOM 961 O O . THR A 1 120 ? 6.154 -3.324 -16.151 1.00 89.31 120 THR A O 1
ATOM 964 N N . ARG A 1 121 ? 7.040 -5.292 -16.804 1.00 84.19 121 ARG A N 1
ATOM 965 C CA . ARG A 1 121 ? 8.331 -4.778 -17.262 1.00 84.19 121 ARG A CA 1
ATOM 966 C C . ARG A 1 121 ? 8.594 -5.258 -18.681 1.00 84.19 121 ARG A C 1
ATOM 968 O O . ARG A 1 121 ? 8.711 -6.461 -18.902 1.00 84.19 121 ARG A O 1
ATOM 975 N N . GLU A 1 122 ? 8.701 -4.327 -19.625 1.00 80.62 122 GLU A N 1
ATOM 976 C CA . GLU A 1 122 ? 8.855 -4.612 -21.061 1.00 80.62 122 GLU A CA 1
ATOM 977 C C . GLU A 1 122 ? 7.708 -5.503 -21.592 1.00 80.62 122 GLU A C 1
ATOM 979 O O . GLU A 1 122 ? 6.636 -5.002 -21.926 1.00 80.62 122 GLU A O 1
ATOM 984 N N . LYS A 1 123 ? 7.909 -6.830 -21.645 1.00 79.25 123 LYS A N 1
ATOM 985 C CA . LYS A 1 123 ? 6.912 -7.844 -22.052 1.00 79.25 123 LYS A CA 1
ATOM 986 C C . LYS A 1 123 ? 6.611 -8.885 -20.968 1.00 79.25 123 LYS A C 1
ATOM 988 O O . LYS A 1 123 ? 5.855 -9.820 -21.218 1.00 79.25 123 LYS A O 1
ATOM 993 N N . ILE A 1 124 ? 7.227 -8.762 -19.795 1.00 82.19 124 ILE A N 1
ATOM 994 C CA . ILE A 1 124 ? 7.075 -9.708 -18.691 1.00 82.19 124 ILE A CA 1
ATOM 995 C C . ILE A 1 124 ? 6.061 -9.141 -17.705 1.00 82.19 124 ILE A C 1
ATOM 997 O O . ILE A 1 124 ? 6.192 -8.004 -17.254 1.00 82.19 124 ILE A O 1
ATOM 1001 N N . LEU A 1 125 ? 5.062 -9.953 -17.369 1.00 89.38 125 LEU A N 1
ATOM 1002 C CA . LEU A 1 125 ? 4.030 -9.631 -16.395 1.00 89.38 125 LEU A CA 1
ATOM 1003 C C . LEU A 1 125 ? 4.302 -10.397 -15.101 1.00 89.38 125 LEU A C 1
ATOM 1005 O O . LEU A 1 125 ? 4.391 -11.626 -15.101 1.00 89.38 125 LEU A O 1
ATOM 1009 N N . HIS A 1 126 ? 4.404 -9.664 -13.998 1.00 89.38 126 HIS A N 1
ATOM 1010 C CA . HIS A 1 126 ? 4.514 -10.210 -12.654 1.00 89.38 126 HIS A CA 1
ATOM 1011 C C . HIS A 1 126 ? 3.244 -9.897 -11.867 1.00 89.38 126 HIS A C 1
ATOM 1013 O O . HIS A 1 126 ? 2.875 -8.735 -11.719 1.00 89.38 126 HIS A O 1
ATOM 1019 N N . LEU A 1 127 ? 2.594 -10.930 -11.3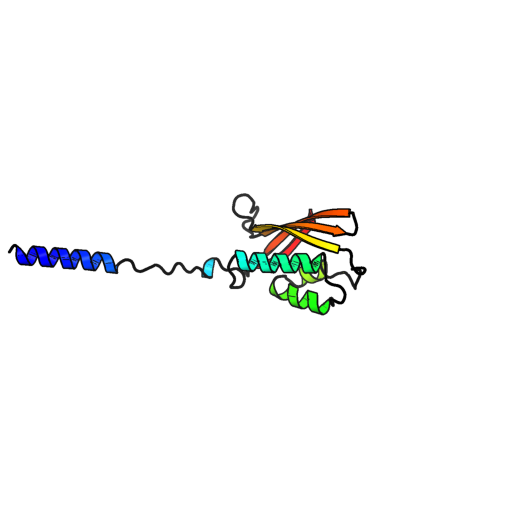31 1.00 93.00 127 LEU A N 1
ATOM 1020 C CA . LEU A 1 127 ? 1.532 -10.765 -10.342 1.00 93.00 127 LEU A CA 1
ATOM 1021 C C . LEU A 1 127 ? 2.138 -10.894 -8.951 1.00 93.00 127 LEU A C 1
ATOM 1023 O O . LEU A 1 127 ? 2.674 -11.944 -8.605 1.00 93.00 127 LEU A O 1
ATOM 1027 N N . ILE A 1 128 ? 2.046 -9.827 -8.167 1.00 91.94 128 ILE A N 1
ATOM 1028 C CA . ILE A 1 128 ? 2.590 -9.746 -6.815 1.00 91.94 128 ILE A CA 1
ATOM 1029 C C . ILE A 1 128 ? 1.415 -9.702 -5.847 1.00 91.94 128 ILE A C 1
ATOM 1031 O O . ILE A 1 128 ? 0.584 -8.796 -5.919 1.00 91.94 128 ILE A O 1
ATOM 1035 N N . ARG A 1 129 ? 1.333 -10.675 -4.936 1.00 94.00 129 ARG A N 1
ATOM 1036 C CA . ARG A 1 129 ? 0.341 -10.663 -3.857 1.00 94.00 129 ARG A CA 1
ATOM 1037 C C . ARG A 1 129 ? 0.997 -10.142 -2.594 1.00 94.00 129 ARG A C 1
ATOM 1039 O O . ARG A 1 129 ? 2.045 -10.641 -2.194 1.00 94.00 129 ARG A O 1
ATOM 1046 N N . VAL A 1 130 ? 0.379 -9.146 -1.975 1.00 94.06 130 VAL A N 1
ATOM 1047 C CA . VAL A 1 130 ? 0.911 -8.482 -0.789 1.00 94.06 130 VAL A CA 1
ATOM 1048 C C . VAL A 1 130 ? -0.115 -8.531 0.334 1.00 94.06 130 VAL A C 1
ATOM 1050 O O . VAL A 1 130 ? -1.284 -8.203 0.137 1.00 94.06 130 VAL A O 1
ATOM 1053 N N . GLU A 1 131 ? 0.345 -8.902 1.523 1.00 94.25 131 GLU A N 1
ATOM 1054 C CA . GLU A 1 131 ? -0.385 -8.732 2.778 1.00 94.25 131 GLU A CA 1
ATOM 1055 C C . GLU A 1 131 ? 0.327 -7.688 3.639 1.00 94.25 131 GLU A C 1
ATOM 1057 O O . GLU A 1 131 ? 1.527 -7.792 3.897 1.00 94.25 131 GLU A O 1
ATOM 1062 N N . LEU A 1 132 ? -0.424 -6.685 4.084 1.00 94.75 132 LEU A N 1
ATOM 1063 C CA . LEU A 1 132 ? 0.053 -5.563 4.884 1.00 94.75 132 LEU A CA 1
ATOM 1064 C C . LEU A 1 132 ? -0.635 -5.605 6.249 1.00 94.75 132 LEU A C 1
ATOM 1066 O O . LEU A 1 132 ? -1.839 -5.371 6.339 1.00 94.75 132 LEU A O 1
ATOM 1070 N N . GLU A 1 133 ? 0.104 -5.901 7.313 1.00 93.88 133 GLU A N 1
ATOM 1071 C CA . GLU A 1 133 ? -0.447 -5.931 8.670 1.00 93.88 133 GLU A CA 1
ATOM 1072 C C . GLU A 1 133 ? -0.472 -4.530 9.281 1.00 93.88 133 GLU A C 1
ATOM 1074 O O . GLU A 1 133 ? 0.544 -3.829 9.267 1.00 93.88 133 GLU A O 1
ATOM 1079 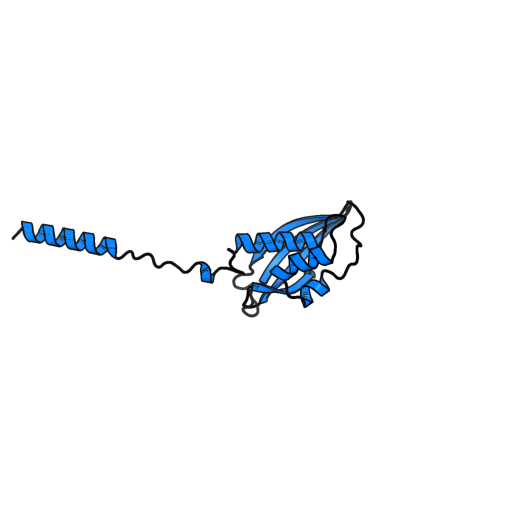N N . LEU A 1 134 ? -1.620 -4.140 9.842 1.00 92.62 134 LEU A N 1
ATOM 1080 C CA . LEU A 1 134 ? -1.808 -2.857 10.508 1.00 92.62 134 LEU A CA 1
ATOM 1081 C C . LEU A 1 134 ? -1.671 -2.985 12.029 1.00 92.62 134 LEU A C 1
ATOM 1083 O O . LEU A 1 134 ? -2.176 -3.928 12.640 1.00 92.62 134 LEU A O 1
ATOM 1087 N N . ASN A 1 135 ? -1.055 -1.983 12.655 1.00 91.06 135 ASN A N 1
ATOM 1088 C CA . ASN A 1 135 ? -1.130 -1.788 14.100 1.00 91.06 135 ASN A CA 1
ATOM 1089 C C . ASN A 1 135 ? -2.449 -1.106 14.515 1.00 91.06 135 ASN A C 1
ATOM 1091 O O . ASN A 1 135 ? -3.267 -0.713 13.681 1.00 91.06 135 ASN A O 1
ATOM 1095 N N . SER A 1 136 ? -2.644 -0.920 15.823 1.00 87.06 136 SER A N 1
ATOM 1096 C CA . SER A 1 136 ? -3.837 -0.273 16.389 1.00 87.06 136 SER A CA 1
ATOM 1097 C C . SER A 1 136 ? -4.041 1.181 15.948 1.00 87.06 136 SER A C 1
ATOM 1099 O O . SER A 1 136 ? -5.163 1.676 16.003 1.00 87.06 136 SER A O 1
ATOM 1101 N N . SER A 1 137 ? -2.986 1.858 15.492 1.00 88.69 137 SER A N 1
ATOM 1102 C CA . SER A 1 137 ? -3.046 3.223 14.958 1.00 88.69 137 SER A CA 1
ATOM 1103 C C . SER A 1 137 ? -3.353 3.263 13.457 1.00 88.69 137 SER A C 1
ATOM 1105 O O . SER A 1 137 ? -3.516 4.346 12.901 1.00 88.69 137 SER A O 1
ATOM 1107 N N . GLY A 1 138 ? -3.422 2.111 12.782 1.00 89.31 138 GLY A N 1
ATOM 1108 C CA . GLY A 1 138 ? -3.638 2.029 11.338 1.00 89.31 138 GLY A CA 1
ATOM 1109 C C . GLY A 1 138 ? -2.373 2.196 10.494 1.00 89.31 138 GLY A C 1
ATOM 1110 O O . GLY A 1 138 ? -2.479 2.454 9.297 1.00 89.31 138 GLY A O 1
ATOM 1111 N N . GLN A 1 139 ? -1.180 2.073 11.082 1.00 94.69 139 GLN A N 1
ATOM 1112 C CA . GLN A 1 139 ? 0.075 2.042 10.327 1.00 94.69 139 GLN A CA 1
ATOM 1113 C C . GLN A 1 139 ? 0.454 0.609 9.960 1.00 94.69 139 GLN A C 1
ATOM 1115 O O . GLN A 1 139 ? 0.286 -0.309 10.762 1.00 94.69 139 GLN A O 1
ATOM 1120 N N . ILE A 1 140 ? 1.028 0.439 8.775 1.00 96.12 140 ILE A N 1
ATOM 1121 C CA . ILE A 1 140 ? 1.570 -0.826 8.285 1.00 96.12 140 ILE A CA 1
ATOM 1122 C C . ILE A 1 140 ? 2.868 -1.133 9.034 1.00 96.12 140 ILE A C 1
ATOM 1124 O O . ILE A 1 140 ? 3.835 -0.377 8.938 1.00 96.12 140 ILE A O 1
ATOM 1128 N N . VAL A 1 141 ? 2.900 -2.256 9.745 1.00 95.25 141 VAL A N 1
ATOM 1129 C CA . VAL A 1 141 ? 4.061 -2.724 10.529 1.00 95.25 141 VAL A CA 1
ATOM 1130 C C . VAL A 1 141 ? 4.681 -3.998 9.969 1.00 95.25 141 VAL A C 1
ATOM 1132 O O . VAL A 1 141 ? 5.758 -4.413 10.382 1.00 95.25 141 VAL A O 1
ATOM 1135 N N . THR A 1 142 ? 4.024 -4.656 9.017 1.00 93.69 142 THR A N 1
ATOM 1136 C CA . THR A 1 142 ? 4.577 -5.821 8.320 1.00 93.69 142 THR A CA 1
ATOM 1137 C C . THR A 1 142 ? 4.056 -5.858 6.891 1.00 93.69 142 THR A C 1
ATOM 1139 O O . THR A 1 142 ? 2.903 -5.515 6.644 1.00 93.69 142 THR A O 1
ATOM 1142 N N . MET A 1 143 ? 4.911 -6.276 5.958 1.00 93.50 143 MET A N 1
ATOM 1143 C CA . MET A 1 143 ? 4.582 -6.479 4.550 1.00 93.50 143 MET A CA 1
ATOM 1144 C C . MET A 1 143 ? 5.124 -7.838 4.109 1.00 93.50 143 MET A C 1
ATOM 1146 O O . MET A 1 143 ? 6.337 -8.049 4.119 1.00 93.50 143 MET A O 1
ATOM 1150 N N . ASN A 1 144 ? 4.225 -8.743 3.730 1.00 91.06 144 ASN A N 1
ATOM 1151 C CA . ASN A 1 144 ? 4.543 -10.085 3.249 1.00 91.06 144 ASN A CA 1
ATOM 1152 C C . ASN A 1 144 ? 4.201 -10.190 1.760 1.00 91.06 144 ASN A C 1
ATOM 1154 O O . ASN A 1 144 ? 3.144 -9.721 1.342 1.00 91.06 144 ASN A O 1
ATOM 1158 N N . ILE A 1 145 ? 5.088 -10.806 0.975 1.00 88.06 145 ILE A N 1
ATOM 1159 C CA . ILE A 1 145 ? 4.931 -11.003 -0.472 1.00 88.06 145 ILE A CA 1
ATOM 1160 C C . ILE A 1 145 ? 4.792 -12.508 -0.740 1.00 88.06 145 ILE A C 1
ATOM 1162 O O . ILE A 1 145 ? 5.593 -13.282 -0.211 1.00 88.06 145 ILE A O 1
ATOM 1166 N N . PHE A 1 146 ? 3.804 -12.905 -1.548 1.00 81.69 146 PHE A N 1
ATOM 1167 C CA . PHE A 1 146 ? 3.494 -14.302 -1.890 1.00 81.69 146 PHE A CA 1
ATOM 1168 C C . PHE A 1 146 ? 3.475 -14.552 -3.398 1.00 81.69 146 PHE A C 1
ATOM 1170 O O . PHE A 1 146 ? 3.015 -13.655 -4.147 1.00 81.69 146 PHE A O 1
#

pLDDT: mean 80.31, std 16.28, range [44.44, 97.0]